Protein AF-A0A1Q7QB40-F1 (afdb_monomer_lite)

Structure (mmCIF, N/CA/C/O backbone):
data_AF-A0A1Q7QB40-F1
#
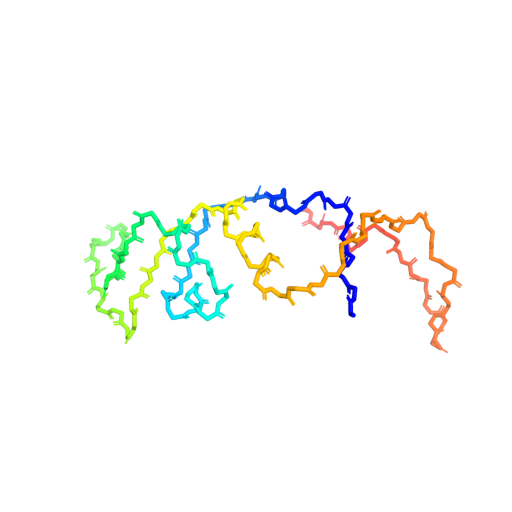_entry.id   AF-A0A1Q7QB40-F1
#
loop_
_atom_site.group_PDB
_atom_site.id
_atom_site.type_symbol
_atom_site.label_atom_id
_atom_site.label_alt_id
_atom_site.label_comp_id
_atom_site.label_asym_id
_atom_site.label_entity_id
_atom_site.label_seq_id
_atom_site.pdbx_PDB_ins_code
_atom_site.Cartn_x
_atom_site.Cartn_y
_atom_site.Cartn_z
_atom_site.occupancy
_atom_site.B_iso_or_equiv
_atom_site.auth_seq_id
_atom_site.auth_comp_id
_atom_site.auth_asym_id
_atom_site.auth_atom_id
_atom_site.pdbx_PDB_model_num
ATOM 1 N N . MET A 1 1 ? 10.513 9.683 -17.663 1.00 84.38 1 MET A N 1
ATOM 2 C CA . MET A 1 1 ? 10.681 9.787 -16.195 1.00 84.38 1 MET A CA 1
ATOM 3 C C . MET A 1 1 ? 11.127 8.423 -15.695 1.00 84.38 1 MET A C 1
ATOM 5 O O . MET A 1 1 ? 10.695 7.439 -16.282 1.00 84.38 1 MET A O 1
ATOM 9 N N . VAL A 1 2 ? 12.006 8.371 -14.693 1.00 96.12 2 VAL A N 1
ATOM 10 C CA . VAL A 1 2 ? 12.611 7.128 -14.184 1.00 96.12 2 VAL A CA 1
ATOM 11 C C . VAL A 1 2 ? 12.300 6.986 -12.695 1.00 96.12 2 VAL A C 1
ATOM 13 O O . VAL A 1 2 ? 12.394 7.970 -11.960 1.00 96.12 2 VAL A O 1
ATOM 16 N N . LEU A 1 3 ? 11.955 5.773 -12.264 1.00 95.69 3 LEU A N 1
ATOM 17 C CA . LEU A 1 3 ? 11.856 5.353 -10.868 1.00 95.69 3 LEU A CA 1
ATOM 18 C C . LEU A 1 3 ? 13.080 4.497 -10.518 1.00 95.69 3 LEU A C 1
ATOM 20 O O . LEU A 1 3 ? 13.353 3.508 -11.195 1.00 95.69 3 LEU A O 1
ATOM 24 N N . LEU A 1 4 ? 13.801 4.875 -9.461 1.00 95.69 4 LEU A N 1
ATOM 25 C CA . LEU A 1 4 ? 14.951 4.125 -8.955 1.00 95.69 4 LEU A CA 1
ATOM 26 C C . LEU A 1 4 ? 14.643 3.538 -7.580 1.00 95.69 4 LEU A C 1
ATOM 28 O O . LEU A 1 4 ? 14.219 4.268 -6.686 1.00 95.69 4 LEU A O 1
ATOM 32 N N . ASP A 1 5 ? 14.920 2.249 -7.404 1.00 94.94 5 ASP A N 1
ATOM 33 C CA . ASP A 1 5 ? 14.871 1.570 -6.106 1.00 94.94 5 ASP A CA 1
ATOM 34 C C . ASP A 1 5 ? 15.987 0.514 -6.021 1.00 94.94 5 ASP A C 1
ATOM 36 O O . ASP A 1 5 ? 16.458 0.002 -7.037 1.00 94.94 5 ASP A O 1
ATOM 40 N N . ARG A 1 6 ? 16.420 0.165 -4.807 1.00 95.44 6 ARG A N 1
ATOM 41 C CA . ARG A 1 6 ? 17.362 -0.942 -4.578 1.00 95.44 6 ARG A CA 1
ATOM 42 C C . ARG A 1 6 ? 16.690 -2.309 -4.701 1.00 95.44 6 ARG A C 1
ATOM 44 O O . ARG A 1 6 ? 17.355 -3.286 -5.054 1.00 95.44 6 ARG A O 1
ATOM 51 N N . ALA A 1 7 ? 15.415 -2.390 -4.333 1.00 94.88 7 ALA A N 1
ATOM 52 C CA . ALA A 1 7 ? 14.638 -3.618 -4.283 1.00 94.88 7 ALA A CA 1
ATOM 53 C C . ALA A 1 7 ? 13.727 -3.720 -5.513 1.00 94.88 7 ALA A C 1
ATOM 55 O O . ALA A 1 7 ? 13.375 -2.696 -6.093 1.00 94.88 7 ALA A O 1
ATOM 56 N N . PRO A 1 8 ? 13.324 -4.934 -5.915 1.00 96.25 8 PRO A N 1
ATOM 57 C CA . PRO A 1 8 ? 12.285 -5.103 -6.923 1.00 96.25 8 PRO A CA 1
ATOM 58 C C . PRO A 1 8 ? 10.983 -4.392 -6.530 1.00 96.25 8 PRO A C 1
ATOM 60 O O . PRO A 1 8 ? 10.658 -4.260 -5.347 1.00 96.25 8 PRO A O 1
ATOM 63 N N . VAL A 1 9 ? 10.198 -3.979 -7.527 1.00 96.19 9 VAL A N 1
ATOM 64 C CA . VAL A 1 9 ? 8.858 -3.421 -7.293 1.00 96.19 9 VAL A CA 1
ATOM 65 C C . VAL A 1 9 ? 8.016 -4.421 -6.493 1.00 96.19 9 VAL A C 1
ATOM 67 O O . VAL A 1 9 ? 7.897 -5.586 -6.868 1.00 96.19 9 VAL A O 1
ATOM 70 N N . GLY A 1 10 ? 7.427 -3.958 -5.388 1.00 94.75 10 GLY A N 1
ATOM 71 C CA . GLY A 1 10 ? 6.575 -4.780 -4.523 1.00 94.75 10 GLY A CA 1
ATOM 72 C C . GLY A 1 10 ? 7.313 -5.619 -3.475 1.00 94.75 10 GLY A C 1
ATOM 73 O O . GLY A 1 10 ? 6.661 -6.378 -2.754 1.00 94.75 10 GLY A O 1
ATOM 74 N N . ASP A 1 11 ? 8.634 -5.472 -3.344 1.00 94.62 11 ASP A N 1
ATOM 75 C CA . ASP A 1 11 ? 9.408 -6.038 -2.235 1.00 94.62 11 ASP A CA 1
ATOM 76 C C . ASP A 1 11 ? 9.580 -5.056 -1.068 1.00 94.62 11 ASP A C 1
ATOM 78 O O . ASP A 1 11 ? 9.422 -3.847 -1.201 1.00 94.62 11 ASP A O 1
ATOM 82 N N . GLY A 1 12 ? 9.928 -5.591 0.108 1.00 88.00 12 GLY A N 1
ATOM 83 C CA . GLY A 1 12 ? 10.253 -4.779 1.285 1.00 88.00 12 GLY A CA 1
ATOM 84 C C . GLY A 1 12 ? 9.080 -4.475 2.217 1.00 88.00 12 GLY A C 1
ATOM 85 O O . GLY A 1 12 ? 9.161 -3.533 3.005 1.00 88.00 12 GLY A O 1
ATOM 86 N N . VAL A 1 13 ? 8.006 -5.271 2.180 1.00 89.94 13 VAL A N 1
ATOM 87 C CA . VAL A 1 13 ? 6.923 -5.142 3.163 1.00 89.94 13 VAL A CA 1
ATOM 88 C C . VAL A 1 13 ? 7.459 -5.398 4.579 1.00 89.94 13 VAL A C 1
ATOM 90 O O . VAL A 1 13 ? 8.178 -6.367 4.821 1.00 89.94 13 VAL A O 1
ATOM 93 N N . THR A 1 14 ? 7.132 -4.516 5.523 1.00 87.50 14 THR A N 1
ATOM 94 C CA . THR A 1 14 ? 7.616 -4.604 6.919 1.00 87.50 14 THR A CA 1
ATOM 95 C C . THR A 1 14 ? 6.496 -4.655 7.954 1.00 87.50 14 THR A C 1
ATOM 97 O O . THR A 1 14 ? 6.758 -4.928 9.122 1.00 87.50 14 THR A O 1
ATOM 100 N N . SER A 1 15 ? 5.251 -4.400 7.548 1.00 86.50 15 SER A N 1
ATOM 101 C CA . SER A 1 15 ? 4.082 -4.349 8.426 1.00 86.50 15 SER A CA 1
ATOM 102 C C . SER A 1 15 ? 2.797 -4.611 7.634 1.00 86.50 15 SER A C 1
ATOM 104 O O . SER A 1 15 ? 2.830 -4.747 6.411 1.00 86.50 15 SER A O 1
ATOM 106 N N . ALA A 1 16 ? 1.664 -4.662 8.333 1.00 86.94 16 ALA A N 1
ATOM 107 C CA . ALA A 1 16 ? 0.346 -4.680 7.716 1.00 86.94 16 ALA A CA 1
ATOM 108 C C . ALA A 1 16 ? 0.113 -3.405 6.886 1.00 86.94 16 ALA A C 1
ATOM 110 O O . ALA A 1 16 ? 0.436 -2.297 7.321 1.00 86.94 16 ALA A O 1
ATOM 111 N N . CYS A 1 17 ? -0.468 -3.568 5.698 1.00 93.88 17 CYS A N 1
ATOM 112 C CA . CYS A 1 17 ? -0.742 -2.467 4.786 1.00 93.88 17 CYS A CA 1
ATOM 113 C C . CYS A 1 17 ? -2.188 -2.004 4.910 1.00 93.88 17 CYS A C 1
ATOM 115 O O . CYS A 1 17 ? -3.120 -2.795 4.754 1.00 93.88 17 CYS A O 1
ATOM 117 N N . GLY A 1 18 ? -2.357 -0.708 5.160 1.00 95.19 18 GLY A N 1
ATOM 118 C CA . GLY A 1 18 ? -3.658 -0.068 5.145 1.00 95.19 18 GLY A CA 1
ATOM 119 C C . GLY A 1 18 ? -3.567 1.407 4.781 1.00 95.19 18 GLY A C 1
ATOM 120 O O . GLY A 1 18 ? -2.592 2.081 5.112 1.00 95.19 18 GLY A O 1
ATOM 121 N N . ALA A 1 19 ? -4.572 1.885 4.057 1.00 96.81 19 ALA A N 1
ATOM 122 C CA . ALA A 1 19 ? -4.676 3.264 3.591 1.00 96.81 19 ALA A CA 1
ATOM 123 C C . ALA A 1 19 ? -6.146 3.622 3.317 1.00 96.81 19 ALA A C 1
ATOM 125 O O . ALA A 1 19 ? -6.976 2.719 3.162 1.00 96.81 19 ALA A O 1
ATOM 126 N N . PRO A 1 20 ? -6.483 4.915 3.204 1.00 97.75 20 PRO A N 1
ATOM 127 C CA . PRO A 1 20 ? -7.753 5.337 2.635 1.00 97.75 20 PRO A CA 1
ATOM 128 C C . PRO A 1 20 ? -8.015 4.719 1.260 1.00 97.75 20 PRO A C 1
ATOM 130 O O . PRO A 1 20 ? -7.130 4.680 0.399 1.00 97.75 20 PRO A O 1
ATOM 133 N N . VAL A 1 21 ? -9.253 4.281 1.025 1.00 98.50 21 VAL A N 1
ATOM 134 C CA . VAL A 1 21 ? -9.670 3.704 -0.267 1.00 98.50 21 VAL A CA 1
ATOM 135 C C . VAL A 1 21 ? -9.456 4.699 -1.413 1.00 98.50 21 VAL A C 1
ATOM 137 O O . VAL A 1 21 ? -9.075 4.311 -2.517 1.00 98.50 21 VAL A O 1
ATOM 140 N N . SER A 1 22 ? -9.672 5.989 -1.149 1.00 98.31 22 SER A N 1
ATOM 141 C CA . SER A 1 22 ? -9.474 7.082 -2.107 1.00 98.31 22 SER A CA 1
ATOM 142 C C . SER A 1 22 ? -8.037 7.136 -2.640 1.00 98.31 22 SER A C 1
ATOM 144 O O . SER A 1 22 ? -7.838 7.255 -3.849 1.00 98.31 22 SER A O 1
ATOM 146 N N . ILE A 1 23 ? -7.042 6.958 -1.768 1.00 98.06 23 ILE A N 1
ATOM 147 C CA . ILE A 1 23 ? -5.622 6.937 -2.138 1.00 98.06 23 ILE A CA 1
ATOM 148 C C . ILE A 1 23 ? -5.306 5.713 -2.997 1.00 98.06 23 ILE A C 1
ATOM 150 O O . ILE A 1 23 ? -4.687 5.848 -4.050 1.00 98.06 23 ILE A O 1
ATOM 154 N N . VAL A 1 24 ? -5.765 4.523 -2.600 1.00 98.31 24 VAL A N 1
ATOM 155 C CA . VAL A 1 24 ? -5.500 3.291 -3.366 1.00 98.31 24 VAL A CA 1
ATOM 156 C C . VAL A 1 24 ? -6.094 3.369 -4.777 1.00 98.31 24 VAL A C 1
ATOM 158 O O . VAL A 1 24 ? -5.454 2.959 -5.748 1.00 98.31 24 VAL A O 1
ATOM 161 N N . ARG A 1 25 ? -7.279 3.972 -4.913 1.00 98.31 25 ARG A N 1
ATOM 162 C CA . ARG A 1 25 ? -7.909 4.253 -6.212 1.00 98.31 25 ARG A CA 1
ATOM 163 C C . ARG A 1 25 ? -7.132 5.264 -7.041 1.00 98.31 25 ARG A C 1
ATOM 165 O O . ARG A 1 25 ? -6.912 5.022 -8.223 1.00 98.31 25 ARG A O 1
ATOM 172 N N . ALA A 1 26 ? -6.700 6.369 -6.434 1.00 98.38 26 ALA A N 1
ATOM 173 C CA . ALA A 1 26 ? -5.926 7.402 -7.121 1.00 98.38 26 ALA A CA 1
ATOM 174 C C . ALA A 1 26 ? -4.595 6.867 -7.674 1.00 98.38 26 ALA A C 1
ATOM 176 O O . ALA A 1 26 ? -4.124 7.337 -8.703 1.00 98.38 26 ALA A O 1
ATOM 177 N N . MET A 1 27 ? -4.024 5.849 -7.028 1.00 98.12 27 MET A N 1
ATOM 178 C CA . MET A 1 27 ? -2.823 5.153 -7.495 1.00 98.12 27 MET A CA 1
ATOM 179 C C . MET A 1 27 ? -3.094 4.126 -8.609 1.00 98.12 27 MET A C 1
ATOM 181 O O . MET A 1 27 ? -2.166 3.455 -9.047 1.00 98.12 27 MET A O 1
ATOM 185 N N . GLY A 1 28 ? -4.344 3.950 -9.053 1.00 98.25 28 GLY A N 1
ATOM 186 C CA . GLY A 1 28 ? -4.712 2.931 -10.041 1.00 98.25 28 GLY A CA 1
ATOM 187 C C . GLY A 1 28 ? -4.637 1.495 -9.507 1.00 98.25 28 GLY A C 1
ATOM 188 O O . GLY A 1 28 ? -4.582 0.546 -10.286 1.00 98.25 28 GLY A O 1
ATOM 189 N N . ALA A 1 29 ? -4.636 1.318 -8.183 1.00 98.44 29 ALA A N 1
ATOM 190 C CA . ALA A 1 29 ? -4.350 0.048 -7.523 1.00 98.44 29 ALA A CA 1
ATOM 191 C C . ALA A 1 29 ? -5.570 -0.569 -6.818 1.00 98.44 29 ALA A C 1
ATOM 193 O O . ALA A 1 29 ? -5.413 -1.428 -5.962 1.00 98.44 29 ALA A O 1
ATOM 194 N N . GLU A 1 30 ? -6.798 -0.182 -7.176 1.00 98.25 30 GLU A N 1
ATOM 195 C CA . GLU A 1 30 ? -8.030 -0.670 -6.526 1.00 98.25 30 GLU A CA 1
ATOM 196 C C . GLU A 1 30 ? -8.132 -2.205 -6.479 1.00 98.25 30 GLU A C 1
ATOM 198 O O . GLU A 1 30 ? -8.628 -2.772 -5.509 1.00 98.25 30 GLU A O 1
ATOM 203 N N . ALA A 1 31 ? -7.586 -2.896 -7.481 1.00 98.44 31 ALA A N 1
ATOM 204 C CA . ALA A 1 31 ? -7.583 -4.354 -7.531 1.00 98.44 31 ALA A CA 1
ATOM 205 C C . ALA A 1 31 ? -6.668 -5.032 -6.486 1.00 98.44 31 ALA A C 1
ATOM 207 O O . ALA A 1 31 ? -6.671 -6.261 -6.406 1.00 98.44 31 ALA A O 1
ATOM 208 N N . SER A 1 32 ? -5.878 -4.283 -5.706 1.00 98.38 32 SER A N 1
ATOM 209 C CA . SER A 1 32 ? -5.115 -4.819 -4.570 1.00 98.38 32 SER A CA 1
ATOM 210 C C . SER A 1 32 ? -5.901 -4.841 -3.257 1.00 98.38 32 SER A C 1
ATOM 212 O O . SER A 1 32 ? -5.444 -5.472 -2.302 1.00 98.38 32 SER A O 1
ATOM 214 N N . ILE A 1 33 ? -7.064 -4.182 -3.189 1.00 98.50 33 ILE A N 1
ATOM 215 C CA . ILE A 1 33 ? -7.879 -4.094 -1.973 1.00 98.50 33 ILE A CA 1
ATOM 216 C C . ILE A 1 33 ? -8.364 -5.486 -1.554 1.00 98.50 33 ILE A C 1
ATOM 218 O O . ILE A 1 33 ? -8.911 -6.240 -2.358 1.00 98.50 33 ILE A O 1
ATOM 222 N N . GLN A 1 34 ? -8.186 -5.805 -0.272 1.00 97.94 34 GLN A N 1
ATOM 223 C CA . GLN A 1 34 ? -8.619 -7.063 0.339 1.00 97.94 34 GLN A CA 1
ATOM 224 C C . GLN A 1 34 ? -9.869 -6.867 1.202 1.00 97.94 34 GLN A C 1
ATOM 226 O O . GLN A 1 34 ? -10.830 -7.623 1.076 1.00 97.94 34 GLN A O 1
ATOM 231 N N . LEU A 1 35 ? -9.870 -5.851 2.070 1.00 97.75 35 LEU A N 1
ATOM 232 C CA . LEU A 1 35 ? -10.988 -5.523 2.959 1.00 97.75 35 LEU A CA 1
ATOM 233 C C . LEU A 1 35 ? -11.160 -4.012 3.058 1.00 97.75 35 LEU A C 1
ATOM 235 O O . LEU A 1 35 ? -10.181 -3.275 3.002 1.00 97.75 35 LEU A O 1
ATOM 239 N N . ILE A 1 36 ? -12.400 -3.560 3.241 1.00 98.31 36 ILE A N 1
ATOM 240 C CA . ILE A 1 36 ? -12.753 -2.152 3.450 1.00 98.31 36 ILE A CA 1
ATOM 241 C C . ILE A 1 36 ? -13.418 -2.013 4.820 1.00 98.31 36 ILE A C 1
ATOM 243 O O . ILE A 1 36 ? -14.292 -2.803 5.174 1.00 98.31 36 ILE A O 1
ATOM 247 N N . HIS A 1 37 ? -13.017 -0.988 5.567 1.00 97.62 37 HIS A N 1
ATOM 248 C CA . HIS A 1 37 ? -13.508 -0.660 6.899 1.00 97.62 37 HIS A CA 1
ATOM 249 C C . HIS A 1 37 ? -13.996 0.790 6.937 1.00 97.62 37 HIS A C 1
ATOM 251 O O . HIS A 1 37 ? -13.273 1.715 6.569 1.00 97.62 37 HIS A O 1
ATOM 257 N N . ASP A 1 38 ? -15.219 0.991 7.418 1.00 97.81 38 ASP A N 1
ATOM 258 C CA . ASP A 1 38 ? -15.843 2.302 7.632 1.00 97.81 38 ASP A CA 1
ATOM 259 C C . ASP A 1 38 ? -15.702 2.797 9.084 1.00 97.81 38 ASP A C 1
ATOM 261 O O . ASP A 1 38 ? -16.126 3.903 9.423 1.00 97.81 38 ASP A O 1
ATOM 265 N N . ARG A 1 39 ? -15.118 1.971 9.959 1.00 97.69 39 ARG A N 1
ATOM 266 C CA . ARG A 1 39 ? -14.989 2.216 11.397 1.00 97.69 39 ARG A CA 1
ATOM 267 C C . ARG A 1 39 ? -13.613 1.813 11.911 1.00 97.69 39 ARG A C 1
ATOM 269 O O . ARG A 1 39 ? -13.057 0.801 11.491 1.00 97.69 39 ARG A O 1
ATOM 276 N N . LEU A 1 40 ? -13.110 2.570 12.881 1.00 95.88 40 LEU A N 1
ATOM 277 C CA . LEU A 1 40 ? -11.965 2.207 13.707 1.00 95.88 40 LEU A CA 1
ATOM 278 C C . LEU A 1 40 ? -12.472 1.643 15.032 1.00 95.88 40 LEU A C 1
ATOM 280 O O . LEU A 1 40 ? -13.222 2.309 15.745 1.00 95.88 40 LEU A O 1
ATOM 284 N N . VAL A 1 41 ? -12.025 0.440 15.373 1.00 97.06 41 VAL A N 1
ATOM 285 C CA . VAL A 1 41 ? -12.289 -0.189 16.669 1.00 97.06 41 VAL A CA 1
ATOM 286 C C . VAL A 1 41 ? -10.988 -0.183 17.468 1.00 97.06 41 VAL A C 1
ATOM 288 O O . VAL A 1 41 ? -9.999 -0.768 17.027 1.00 97.06 41 VAL A O 1
ATOM 291 N N . LEU A 1 42 ? -10.963 0.484 18.627 1.00 96.81 42 LEU A N 1
ATOM 292 C CA . LEU A 1 42 ? -9.840 0.386 19.568 1.00 96.81 42 LEU A CA 1
ATOM 293 C C . LEU A 1 42 ? -10.262 -0.442 20.774 1.00 96.81 42 LEU A C 1
ATOM 295 O O . LEU A 1 42 ? -11.186 -0.081 21.504 1.00 96.81 42 LEU A O 1
ATOM 299 N N . HIS A 1 43 ? -9.525 -1.520 21.011 1.00 97.50 43 HIS A N 1
ATOM 300 C CA . HIS A 1 43 ? -9.640 -2.311 22.226 1.00 97.50 43 HIS A CA 1
ATOM 301 C C . HIS A 1 43 ? -8.592 -1.850 23.238 1.00 97.50 43 HIS A C 1
ATOM 303 O O . HIS A 1 43 ? -7.401 -1.762 22.938 1.00 97.50 43 HIS A O 1
ATOM 309 N N . THR A 1 44 ? -9.034 -1.576 24.459 1.00 97.06 44 THR A N 1
ATOM 310 C CA . THR A 1 44 ? -8.180 -1.218 25.593 1.00 97.06 44 THR A CA 1
ATOM 311 C C . THR A 1 44 ? -8.563 -2.060 26.806 1.00 97.06 44 THR A C 1
ATOM 313 O O . THR A 1 44 ? -9.622 -2.685 26.837 1.00 97.06 44 THR A O 1
ATOM 316 N N . ARG A 1 45 ? -7.751 -2.032 27.870 1.00 97.31 45 ARG A N 1
ATOM 317 C CA . ARG A 1 45 ? -8.129 -2.670 29.145 1.00 97.31 45 ARG A CA 1
ATOM 318 C C . ARG A 1 45 ? -9.444 -2.117 29.719 1.00 97.31 45 ARG A C 1
ATOM 320 O O . ARG A 1 45 ? -10.110 -2.817 30.471 1.00 97.31 45 ARG A O 1
ATOM 327 N N . ALA A 1 46 ? -9.798 -0.873 29.394 1.00 95.56 46 ALA A N 1
ATOM 328 C CA . ALA A 1 46 ? -11.022 -0.227 29.861 1.00 95.56 46 ALA A CA 1
ATOM 329 C C . ALA A 1 46 ? -12.270 -0.613 29.045 1.00 95.56 46 ALA A C 1
ATOM 331 O O . ALA A 1 46 ? -13.376 -0.267 29.446 1.00 95.56 46 ALA A O 1
ATOM 332 N N . GLY A 1 47 ? -12.102 -1.324 27.927 1.00 96.81 47 GLY A N 1
ATOM 333 C CA . GLY A 1 47 ? -13.186 -1.716 27.033 1.00 96.81 47 GLY A CA 1
ATOM 334 C C . GLY A 1 47 ? -12.894 -1.385 25.573 1.00 96.81 47 GLY A C 1
ATOM 335 O O . GLY A 1 47 ? -11.749 -1.144 25.181 1.00 96.81 47 GLY A O 1
ATOM 336 N N . GLU A 1 48 ? -13.956 -1.390 24.777 1.00 97.94 48 GLU A N 1
ATOM 337 C CA . GLU A 1 48 ? -13.946 -1.148 23.338 1.00 97.94 48 GLU A CA 1
ATOM 338 C C . GLU A 1 48 ? -14.564 0.212 23.015 1.00 97.94 48 GLU A C 1
ATOM 340 O O . GLU A 1 48 ? -15.618 0.563 23.549 1.00 97.94 48 GLU A O 1
ATOM 345 N N . T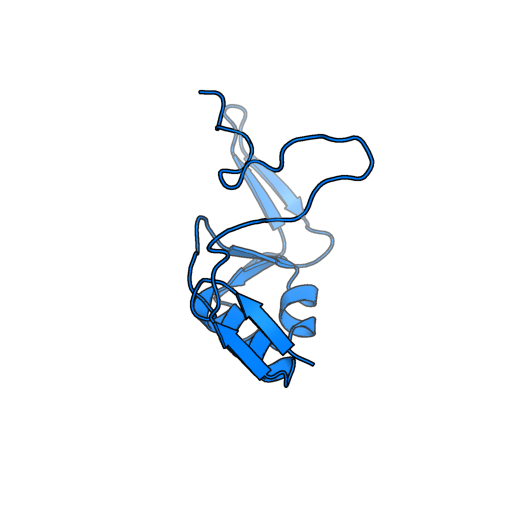HR A 1 49 ? -13.934 0.940 22.096 1.00 97.75 49 THR A N 1
ATOM 346 C CA . THR A 1 49 ? -14.515 2.146 21.508 1.00 97.75 49 THR A CA 1
ATOM 347 C C . THR A 1 49 ? -14.523 2.031 19.991 1.00 97.75 49 THR A C 1
ATOM 349 O O . THR A 1 49 ? -13.512 1.686 19.377 1.00 97.75 49 THR A O 1
ATOM 352 N N . VAL A 1 50 ? -15.670 2.350 19.390 1.00 97.69 50 VAL A N 1
ATOM 353 C CA . VAL A 1 50 ? -15.889 2.321 17.942 1.00 97.69 50 VAL A CA 1
ATOM 354 C C . VAL A 1 50 ? -16.087 3.746 17.441 1.00 97.69 50 VAL A C 1
ATOM 356 O O . VAL A 1 50 ? -17.009 4.434 17.880 1.00 97.69 50 VAL A O 1
ATOM 359 N N . TRP A 1 51 ? -15.259 4.174 16.491 1.00 97.31 51 TRP A N 1
ATOM 360 C CA . TRP A 1 51 ? -15.393 5.467 15.823 1.00 97.31 51 TRP A CA 1
ATOM 361 C C . TRP A 1 51 ? -15.725 5.285 14.341 1.00 97.31 51 TRP A C 1
ATOM 363 O O . TRP A 1 51 ? -15.034 4.520 13.666 1.00 97.31 51 TRP A O 1
ATOM 373 N N . PRO A 1 52 ? -16.735 5.993 13.803 1.00 97.31 52 PRO A N 1
ATOM 374 C CA . PRO A 1 52 ? -16.911 6.090 12.361 1.00 97.31 52 PRO A CA 1
ATOM 375 C C . PRO A 1 52 ? -15.734 6.858 11.755 1.00 97.31 52 PRO A C 1
ATOM 377 O O . PRO A 1 52 ? -15.310 7.886 12.290 1.00 97.31 52 PRO A O 1
ATOM 380 N N . LEU A 1 53 ? -15.202 6.357 10.646 1.00 96.56 53 LEU A N 1
ATOM 381 C CA . LEU A 1 53 ? -14.131 7.026 9.920 1.00 96.56 53 LEU A CA 1
ATOM 382 C C . LEU A 1 53 ? -14.717 8.088 8.972 1.00 96.56 53 LEU A C 1
ATOM 384 O O . LEU A 1 53 ? -15.776 7.863 8.385 1.00 96.56 53 LEU A O 1
ATOM 388 N N . PRO A 1 54 ? -14.042 9.239 8.793 1.00 95.12 54 PRO A N 1
ATOM 389 C CA . PRO A 1 54 ? -14.488 10.283 7.866 1.00 95.12 54 PRO A CA 1
ATOM 390 C C . PRO A 1 54 ? -14.439 9.827 6.399 1.00 95.12 54 PRO A C 1
ATOM 392 O O . PRO A 1 54 ? -15.183 10.341 5.569 1.00 95.12 54 PRO A O 1
ATOM 395 N N . GLU A 1 55 ? -13.593 8.844 6.091 1.00 97.19 55 GLU A N 1
ATOM 396 C CA . GLU A 1 55 ? -13.599 8.099 4.835 1.00 97.19 55 GLU A CA 1
ATOM 397 C C . GLU A 1 55 ? -13.228 6.624 5.084 1.00 97.19 55 GLU A C 1
ATOM 399 O O . GLU A 1 55 ? -12.540 6.332 6.068 1.00 97.19 55 GLU A O 1
ATOM 404 N N . PRO A 1 56 ? -13.643 5.681 4.215 1.00 97.88 56 PRO A N 1
ATOM 405 C CA . PRO A 1 56 ? -13.295 4.275 4.378 1.00 97.88 56 PRO A CA 1
ATOM 406 C C . PRO A 1 56 ? -11.794 4.020 4.221 1.00 97.88 56 PRO A C 1
ATOM 408 O O . PRO A 1 56 ? -11.156 4.481 3.269 1.00 97.88 56 PRO A O 1
ATOM 411 N N . PHE A 1 57 ? -11.254 3.199 5.114 1.00 97.94 57 PHE A N 1
ATOM 412 C CA . PHE A 1 57 ? -9.922 2.619 4.988 1.00 97.94 57 PHE A CA 1
ATOM 413 C C . PHE A 1 57 ? -10.013 1.234 4.361 1.00 97.94 57 PHE A C 1
ATOM 415 O O . PHE A 1 57 ? -11.059 0.589 4.386 1.00 97.94 57 PHE A O 1
ATOM 422 N N . CYS A 1 58 ? -8.908 0.756 3.813 1.00 98.00 58 CYS A N 1
ATOM 423 C CA . CYS A 1 58 ? -8.789 -0.610 3.343 1.00 98.00 58 CYS A CA 1
ATOM 424 C C . CYS A 1 58 ? -7.483 -1.242 3.787 1.00 98.00 58 CYS A C 1
ATOM 426 O O . CYS A 1 58 ? -6.486 -0.544 3.977 1.00 98.00 58 CYS A O 1
ATOM 428 N N . THR A 1 59 ? -7.497 -2.565 3.913 1.00 97.88 59 THR A N 1
ATOM 429 C CA . THR A 1 59 ? -6.283 -3.368 3.803 1.00 97.88 59 THR A CA 1
ATOM 430 C C . THR A 1 59 ? -6.101 -3.787 2.352 1.00 97.88 59 THR A C 1
ATOM 432 O O . THR A 1 59 ? -7.069 -3.933 1.597 1.00 97.88 59 THR A O 1
ATOM 435 N N . PHE A 1 60 ? -4.853 -3.970 1.943 1.00 97.88 60 PHE A N 1
ATOM 436 C CA . PHE A 1 60 ? -4.527 -4.325 0.571 1.00 97.88 60 PHE A CA 1
ATOM 437 C C . PHE A 1 60 ? -3.275 -5.194 0.500 1.00 97.88 60 PHE A C 1
ATOM 439 O O . PHE A 1 60 ? -2.424 -5.172 1.391 1.00 97.88 60 PHE A O 1
ATOM 446 N N . ASP A 1 61 ? -3.157 -5.943 -0.592 1.00 97.19 61 ASP A N 1
ATOM 447 C CA . ASP A 1 61 ? -1.946 -6.682 -0.926 1.00 97.19 61 ASP A CA 1
ATOM 448 C C . ASP A 1 61 ? -0.847 -5.705 -1.372 1.00 97.19 61 ASP A C 1
ATOM 450 O O . ASP A 1 61 ? -0.990 -5.016 -2.385 1.00 97.19 61 ASP A O 1
ATOM 454 N N . TYR A 1 62 ? 0.241 -5.623 -0.601 1.00 96.75 62 TYR A N 1
ATOM 455 C CA . TYR A 1 62 ? 1.335 -4.679 -0.842 1.00 96.75 62 TYR A CA 1
ATOM 456 C C . TYR A 1 62 ? 2.002 -4.867 -2.204 1.00 96.75 62 TYR A C 1
ATOM 458 O O . TYR A 1 62 ? 2.196 -3.900 -2.940 1.00 96.75 62 TYR A O 1
ATOM 466 N N . ARG A 1 63 ? 2.343 -6.114 -2.546 1.00 96.19 63 ARG A N 1
ATOM 467 C CA . ARG A 1 63 ? 3.058 -6.425 -3.785 1.00 96.19 63 ARG A CA 1
ATOM 468 C C . ARG A 1 63 ? 2.198 -6.034 -4.979 1.00 96.19 63 ARG A C 1
ATOM 470 O O . ARG A 1 63 ? 2.640 -5.264 -5.830 1.00 96.19 63 ARG A O 1
ATOM 477 N N . ARG A 1 64 ? 0.936 -6.466 -4.971 1.00 97.75 64 ARG A N 1
ATOM 478 C CA . ARG A 1 64 ? -0.031 -6.140 -6.019 1.00 97.75 64 ARG A CA 1
ATOM 479 C C . ARG A 1 64 ? -0.302 -4.641 -6.107 1.00 97.75 64 ARG A C 1
ATOM 481 O O . ARG A 1 64 ? -0.447 -4.118 -7.206 1.00 97.75 64 ARG A O 1
ATOM 488 N N . PHE A 1 65 ? -0.367 -3.942 -4.973 1.00 97.88 65 PHE A N 1
ATOM 489 C CA . PHE A 1 65 ? -0.499 -2.485 -4.955 1.00 97.88 65 PHE A CA 1
ATOM 490 C C . PHE A 1 65 ? 0.669 -1.816 -5.687 1.00 97.88 65 PHE A C 1
ATOM 492 O O . PHE A 1 65 ? 0.435 -1.007 -6.582 1.00 97.88 65 PHE A O 1
ATOM 499 N N . CYS A 1 66 ? 1.909 -2.169 -5.340 1.00 97.06 66 CYS A N 1
ATOM 500 C CA . CYS A 1 66 ? 3.104 -1.589 -5.948 1.00 97.06 66 CYS A CA 1
ATOM 501 C C . CYS A 1 66 ? 3.196 -1.888 -7.447 1.00 97.06 66 CYS A C 1
ATOM 503 O O . CYS A 1 66 ? 3.508 -0.988 -8.220 1.00 97.06 66 CYS A O 1
ATOM 505 N N . GLU A 1 67 ? 2.894 -3.118 -7.863 1.00 97.19 67 GLU A N 1
ATOM 506 C CA . GLU A 1 67 ? 2.887 -3.518 -9.274 1.00 97.19 67 GLU A CA 1
ATOM 507 C C . GLU A 1 67 ? 1.867 -2.709 -10.089 1.00 97.19 67 GLU A C 1
ATOM 509 O O . GLU A 1 67 ? 2.202 -2.174 -11.147 1.00 97.19 67 GLU A O 1
ATOM 514 N N . LEU A 1 68 ? 0.639 -2.564 -9.579 1.00 98.44 68 LEU A N 1
ATOM 515 C CA . LEU A 1 68 ? -0.416 -1.788 -10.236 1.00 98.44 68 LEU A CA 1
ATOM 516 C C . LEU A 1 68 ? -0.088 -0.294 -10.275 1.00 98.44 68 LEU A C 1
ATOM 518 O O . LEU A 1 68 ? -0.222 0.332 -11.323 1.00 98.44 68 LEU A O 1
ATOM 522 N N . ALA A 1 69 ? 0.377 0.267 -9.158 1.00 97.69 69 ALA A N 1
ATOM 523 C CA . ALA A 1 69 ? 0.762 1.671 -9.071 1.00 97.69 69 ALA A CA 1
ATOM 524 C C . ALA A 1 69 ? 1.929 2.003 -10.012 1.00 97.69 69 ALA A C 1
ATOM 526 O O . ALA A 1 69 ? 1.913 3.032 -10.689 1.00 97.69 69 ALA A O 1
ATOM 527 N N . PHE A 1 70 ? 2.922 1.116 -10.098 1.00 97.69 70 PHE A N 1
ATOM 528 C CA . PHE A 1 70 ? 4.036 1.256 -11.030 1.00 97.69 70 PHE A CA 1
ATOM 529 C C . PHE A 1 70 ? 3.563 1.195 -12.488 1.00 97.69 70 PHE A C 1
ATOM 531 O O . PHE A 1 70 ? 3.910 2.072 -13.283 1.00 97.69 70 PHE A O 1
ATOM 538 N N . ALA A 1 71 ? 2.714 0.220 -12.829 1.00 97.38 71 ALA A N 1
ATOM 539 C CA . ALA A 1 71 ? 2.125 0.119 -14.161 1.00 97.38 71 ALA A CA 1
ATOM 540 C C . ALA A 1 71 ? 1.293 1.365 -14.520 1.00 97.38 71 ALA A C 1
ATOM 542 O O . ALA A 1 71 ? 1.368 1.848 -15.649 1.00 97.38 71 ALA A O 1
ATOM 543 N N . HIS A 1 72 ? 0.548 1.919 -13.558 1.00 97.62 72 HIS A N 1
ATOM 544 C CA . HIS A 1 72 ? -0.243 3.136 -13.735 1.00 97.62 72 HIS A CA 1
ATOM 545 C C . HIS A 1 72 ? 0.625 4.382 -13.966 1.00 97.62 72 HIS A C 1
ATOM 547 O O . HIS A 1 72 ? 0.264 5.240 -14.769 1.00 97.62 72 HIS A O 1
ATOM 553 N N . ALA A 1 73 ? 1.786 4.472 -13.309 1.00 96.50 73 ALA A N 1
ATOM 554 C CA . ALA A 1 73 ? 2.706 5.598 -13.459 1.00 96.50 73 ALA A CA 1
ATOM 555 C C . ALA A 1 73 ? 3.346 5.684 -14.858 1.00 96.50 73 ALA A C 1
ATOM 557 O O . ALA A 1 73 ? 3.719 6.777 -15.286 1.00 96.50 73 ALA A O 1
ATOM 558 N N . GLY A 1 74 ? 3.490 4.557 -15.568 1.00 95.75 74 GLY A N 1
ATOM 559 C CA . GLY A 1 74 ? 4.015 4.533 -16.939 1.00 95.75 74 GLY A CA 1
ATOM 560 C C . GLY A 1 74 ? 5.464 5.020 -17.057 1.00 95.75 74 GLY A C 1
ATOM 561 O O . GLY A 1 74 ? 5.820 5.692 -18.026 1.00 95.75 74 GLY A O 1
ATOM 562 N N . VAL A 1 75 ? 6.295 4.725 -16.054 1.00 96.81 75 VAL A N 1
ATOM 563 C CA . VAL A 1 75 ? 7.702 5.148 -15.984 1.00 96.81 75 VAL A CA 1
ATOM 564 C C . VAL A 1 75 ? 8.664 3.977 -16.130 1.00 96.81 75 VAL A C 1
ATOM 566 O O . VAL A 1 75 ? 8.312 2.829 -15.879 1.00 96.8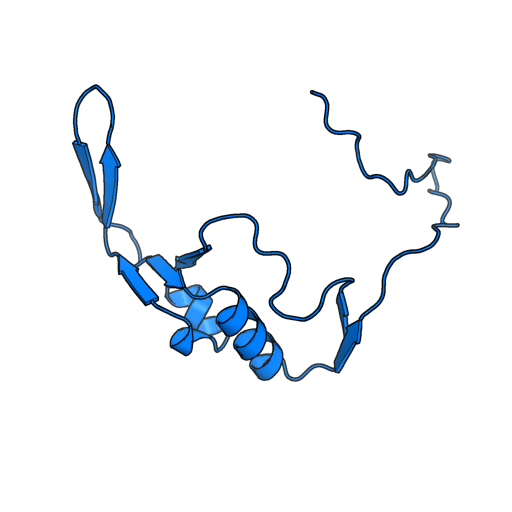1 75 VAL A O 1
ATOM 569 N N . GLU A 1 76 ? 9.904 4.270 -16.515 1.00 97.38 76 GLU A N 1
ATOM 570 C CA . GLU A 1 76 ? 10.972 3.271 -16.540 1.00 97.38 76 GLU A CA 1
ATOM 571 C C . GLU A 1 76 ? 11.427 2.944 -15.112 1.00 97.38 76 GLU A C 1
ATOM 573 O O . GLU A 1 76 ? 11.602 3.852 -14.296 1.00 97.38 76 GLU A O 1
ATOM 578 N N . PHE A 1 77 ? 11.637 1.659 -14.820 1.00 97.06 77 PHE A N 1
ATOM 579 C CA . PHE A 1 77 ? 12.194 1.205 -13.549 1.00 97.06 77 PHE A CA 1
ATOM 580 C C . PHE A 1 77 ? 13.663 0.831 -13.704 1.00 97.06 77 PHE A C 1
ATOM 582 O O . PHE A 1 77 ? 14.011 0.011 -14.554 1.00 97.06 77 PHE A O 1
ATOM 589 N N . ILE A 1 78 ? 14.508 1.389 -12.840 1.00 97.62 78 ILE A N 1
ATOM 590 C CA . ILE A 1 78 ? 15.918 1.025 -12.738 1.00 97.62 78 ILE A CA 1
ATOM 591 C C . ILE A 1 78 ? 16.182 0.512 -11.330 1.00 97.62 78 ILE A C 1
ATOM 593 O O . ILE A 1 78 ? 16.085 1.256 -10.354 1.00 97.62 78 ILE A O 1
ATOM 597 N N . GLN A 1 79 ? 16.581 -0.755 -11.235 1.00 96.50 79 GLN A N 1
ATOM 598 C CA . GLN A 1 79 ? 17.047 -1.305 -9.974 1.00 96.50 79 GLN A CA 1
ATOM 599 C C . GLN A 1 79 ? 18.511 -0.911 -9.746 1.00 96.50 79 GLN A C 1
ATOM 601 O O . GLN A 1 79 ? 19.399 -1.343 -10.483 1.00 96.50 79 GLN A O 1
ATOM 606 N N . ALA A 1 80 ? 18.770 -0.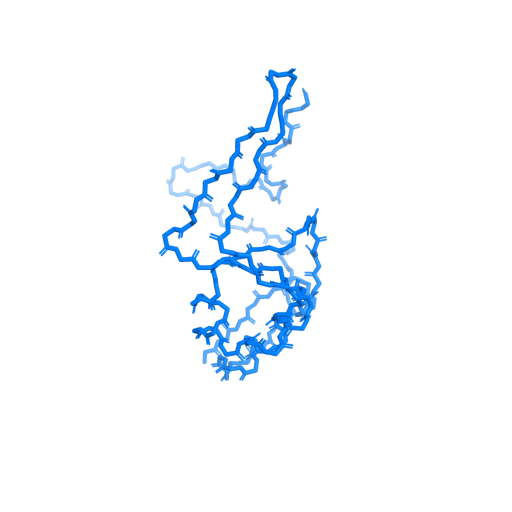095 -8.728 1.00 94.81 80 ALA A N 1
ATOM 607 C CA . ALA A 1 80 ? 20.104 0.390 -8.396 1.00 94.81 80 ALA A CA 1
ATOM 608 C C . ALA A 1 80 ? 20.262 0.614 -6.888 1.00 94.81 80 ALA A C 1
ATOM 610 O O . ALA A 1 80 ? 19.352 1.079 -6.207 1.00 94.81 80 ALA A O 1
ATOM 611 N N . ALA A 1 81 ? 21.452 0.320 -6.364 1.00 92.75 81 ALA A N 1
ATOM 612 C CA . ALA A 1 81 ? 21.802 0.547 -4.966 1.00 92.75 81 ALA A CA 1
ATOM 613 C C . ALA A 1 81 ? 22.971 1.531 -4.854 1.00 92.75 81 ALA A C 1
ATOM 615 O O . ALA A 1 81 ? 23.885 1.527 -5.679 1.00 92.75 81 ALA A O 1
ATOM 616 N N . VAL A 1 82 ? 22.959 2.358 -3.806 1.00 89.62 82 VAL A N 1
ATOM 617 C CA . VAL A 1 82 ? 24.082 3.249 -3.494 1.00 89.62 82 VAL A CA 1
ATOM 618 C C . VAL A 1 82 ? 25.260 2.410 -3.002 1.00 89.62 82 VAL A C 1
ATOM 620 O O . VAL A 1 82 ? 25.147 1.714 -1.997 1.00 89.62 82 VAL A O 1
ATOM 623 N N . THR A 1 83 ? 26.396 2.493 -3.696 1.00 88.88 83 THR A N 1
ATOM 624 C CA . THR A 1 83 ? 27.632 1.785 -3.321 1.00 88.88 83 THR A CA 1
ATOM 625 C C . THR A 1 83 ? 28.611 2.656 -2.539 1.00 88.88 83 THR A C 1
ATOM 627 O O . THR A 1 83 ? 29.328 2.160 -1.679 1.00 88.88 83 THR A O 1
ATOM 630 N N . HIS A 1 84 ? 28.675 3.951 -2.853 1.00 83.00 84 HIS A N 1
ATOM 631 C CA . HIS A 1 84 ? 29.535 4.929 -2.190 1.00 83.00 84 HIS A CA 1
ATOM 632 C C . HIS A 1 84 ? 28.954 6.334 -2.384 1.00 83.00 84 HIS A C 1
ATOM 634 O O . HIS A 1 84 ? 28.311 6.606 -3.397 1.00 83.00 84 HIS A O 1
ATOM 640 N N . CYS A 1 85 ? 29.189 7.231 -1.427 1.00 79.94 85 CYS A N 1
ATOM 641 C CA . CYS A 1 85 ? 28.813 8.638 -1.526 1.00 79.94 85 CYS A CA 1
ATOM 642 C C . CYS A 1 85 ? 30.084 9.484 -1.416 1.00 79.94 85 CYS A C 1
ATOM 644 O O . CYS A 1 85 ? 30.716 9.509 -0.364 1.00 79.94 85 CYS A O 1
ATOM 646 N N . LEU A 1 86 ? 30.476 10.140 -2.511 1.00 81.75 86 LEU A N 1
ATOM 647 C CA . LEU A 1 86 ? 31.613 11.076 -2.552 1.00 81.75 86 LEU A CA 1
ATOM 648 C C . LEU A 1 86 ? 31.154 12.535 -2.421 1.00 81.75 86 LEU A C 1
ATOM 650 O O . LEU A 1 86 ? 31.926 13.458 -2.667 1.00 81.75 86 LEU A O 1
ATOM 654 N N . TRP A 1 87 ? 29.877 12.745 -2.096 1.00 78.94 87 TRP A N 1
ATOM 655 C CA . TRP A 1 87 ? 29.328 14.076 -1.910 1.00 78.94 87 TRP A CA 1
ATOM 656 C C . TRP A 1 87 ? 29.813 14.660 -0.585 1.00 78.94 87 TRP A C 1
ATOM 658 O O . TRP A 1 87 ? 29.588 14.076 0.477 1.00 78.94 87 TRP A O 1
ATOM 668 N N . THR A 1 88 ? 30.448 15.829 -0.660 1.00 74.62 88 THR A N 1
ATOM 669 C CA . THR A 1 88 ? 30.837 16.610 0.514 1.00 74.62 88 THR A CA 1
ATOM 670 C C . THR A 1 88 ? 29.795 17.708 0.744 1.00 74.62 88 THR A C 1
ATOM 672 O O . THR A 1 88 ? 29.606 18.549 -0.141 1.00 74.62 88 THR A O 1
ATOM 675 N N . PRO A 1 89 ? 29.119 17.729 1.905 1.00 77.50 89 PRO A N 1
ATOM 676 C CA . PRO A 1 89 ? 28.245 18.820 2.304 1.00 77.50 89 PRO A CA 1
ATOM 677 C C . PRO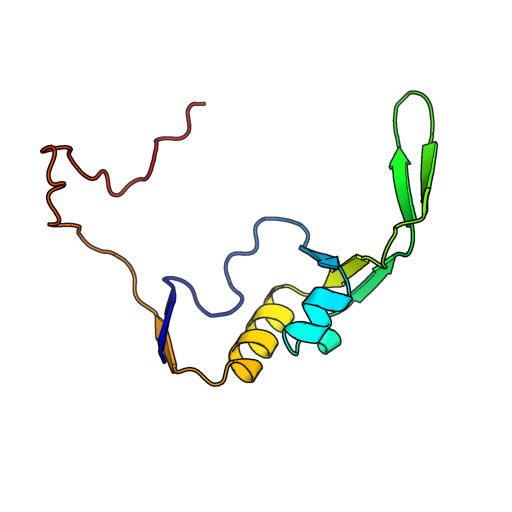 A 1 89 ? 28.973 20.177 2.285 1.00 77.50 89 PRO A C 1
ATOM 679 O O . PRO A 1 89 ? 30.163 20.228 2.612 1.00 77.50 89 PRO A O 1
ATOM 682 N N . PRO A 1 90 ? 28.284 21.291 1.967 1.00 79.19 90 PRO A N 1
ATOM 683 C CA . PRO A 1 90 ? 28.883 22.631 1.962 1.00 79.19 90 PRO A CA 1
ATOM 684 C C . PRO A 1 90 ? 29.441 23.070 3.328 1.00 79.19 90 PRO A C 1
ATOM 686 O O . PRO A 1 90 ? 30.330 23.912 3.394 1.00 79.19 90 PRO A O 1
ATOM 689 N N . ASP A 1 91 ? 28.918 22.501 4.411 1.00 82.38 91 ASP A N 1
ATOM 690 C CA . ASP A 1 91 ? 29.309 22.705 5.807 1.00 82.38 91 ASP A CA 1
ATOM 691 C C . ASP A 1 91 ? 30.395 21.723 6.294 1.00 82.38 91 ASP A C 1
ATOM 693 O O . ASP A 1 91 ? 30.804 21.778 7.452 1.00 82.38 91 ASP A O 1
ATOM 697 N N . GLY A 1 92 ? 30.901 20.844 5.418 1.00 69.56 92 GLY A N 1
ATOM 698 C CA . GLY A 1 92 ? 32.015 19.937 5.715 1.00 69.56 92 GLY A CA 1
ATOM 699 C C . GLY A 1 92 ? 31.659 18.711 6.564 1.00 69.56 92 GLY A C 1
ATOM 700 O O . GLY A 1 92 ? 32.563 18.022 7.036 1.00 69.56 92 GLY A O 1
ATOM 701 N N . GLY A 1 93 ? 30.370 18.416 6.770 1.00 67.31 93 GLY A N 1
ATOM 702 C CA . GLY A 1 93 ? 29.934 17.196 7.459 1.00 67.31 93 GLY A CA 1
ATOM 703 C C . GLY A 1 93 ? 30.326 15.919 6.700 1.00 67.31 93 GLY A C 1
ATOM 704 O O . GLY A 1 93 ? 30.422 15.918 5.481 1.00 67.31 93 GLY A O 1
ATOM 705 N N . LEU A 1 94 ? 30.544 14.792 7.381 1.00 61.59 94 LEU A N 1
ATOM 706 C CA . LEU A 1 94 ? 30.684 13.504 6.686 1.00 61.59 94 LEU A CA 1
ATOM 707 C C . LEU A 1 94 ? 29.295 12.888 6.458 1.00 61.59 94 LEU A C 1
ATOM 709 O O . LEU A 1 94 ? 28.531 12.720 7.409 1.00 61.59 94 LEU A O 1
ATOM 713 N N . PHE A 1 95 ? 28.977 12.499 5.220 1.00 61.69 95 PHE A N 1
ATOM 714 C CA . PHE A 1 95 ? 27.813 11.654 4.942 1.00 61.69 95 PHE A CA 1
ATOM 715 C C . PHE A 1 95 ? 28.092 10.224 5.437 1.00 61.69 95 PHE A C 1
ATOM 717 O O . PHE A 1 95 ? 29.010 9.570 4.945 1.00 61.69 95 PHE A O 1
ATOM 724 N N . SER A 1 96 ? 27.310 9.727 6.404 1.00 59.84 96 SER A N 1
ATOM 725 C CA . SER A 1 96 ? 27.376 8.323 6.834 1.00 59.84 96 SER A CA 1
ATOM 726 C C . SER A 1 96 ? 26.428 7.466 5.982 1.00 59.84 96 SER A C 1
ATOM 728 O O . SER A 1 96 ? 25.218 7.709 6.009 1.00 59.84 96 SER A O 1
ATOM 730 N N . PRO A 1 97 ? 26.930 6.455 5.248 1.00 54.47 97 PRO A N 1
ATOM 731 C CA . PRO A 1 97 ? 26.109 5.615 4.374 1.00 54.47 97 PRO A CA 1
ATOM 732 C C . PRO A 1 97 ? 25.155 4.676 5.130 1.00 54.47 97 PRO A C 1
ATOM 734 O O . PRO A 1 97 ? 24.242 4.126 4.522 1.00 54.47 97 PRO A O 1
ATOM 737 N N . GLU A 1 98 ? 25.326 4.500 6.443 1.00 58.59 98 GLU A N 1
ATOM 738 C CA . GLU A 1 98 ? 24.550 3.537 7.241 1.00 58.59 98 GLU A CA 1
ATOM 739 C C . GLU A 1 98 ? 23.238 4.108 7.815 1.00 58.59 98 GLU A C 1
ATOM 741 O O . GLU A 1 98 ? 22.505 3.419 8.526 1.00 58.59 98 GLU A O 1
ATOM 746 N N . GLY A 1 99 ? 22.905 5.365 7.502 1.00 52.91 99 GLY A N 1
ATOM 747 C CA . GLY A 1 99 ? 21.851 6.088 8.215 1.00 52.91 99 GLY A CA 1
ATOM 748 C C . GLY A 1 99 ? 22.215 6.291 9.697 1.00 52.91 99 GLY A C 1
ATOM 749 O O . GLY A 1 99 ? 23.289 5.886 10.149 1.00 52.91 99 GLY A O 1
ATOM 750 N N . PRO A 1 100 ? 21.373 6.962 10.498 1.00 48.00 100 PRO A N 1
ATOM 751 C CA . PRO A 1 100 ? 21.609 7.021 11.933 1.00 48.00 100 PRO A CA 1
ATOM 752 C C . PRO A 1 100 ? 21.551 5.598 12.501 1.00 48.00 100 PRO A C 1
ATOM 754 O O . PRO A 1 100 ? 20.532 4.917 12.366 1.00 48.00 100 PRO A O 1
ATOM 757 N N . ALA A 1 101 ? 22.631 5.162 13.156 1.00 50.91 101 ALA A N 1
ATOM 758 C CA . ALA A 1 101 ? 22.628 3.941 13.951 1.00 50.91 101 ALA A CA 1
ATOM 759 C C . ALA A 1 101 ? 21.394 3.961 14.864 1.00 50.91 101 ALA A C 1
ATOM 761 O O . ALA A 1 101 ? 21.183 4.918 15.618 1.00 50.91 101 ALA A O 1
ATOM 762 N N . ARG A 1 102 ? 20.545 2.931 14.758 1.00 49.50 102 ARG A N 1
ATOM 763 C CA . ARG A 1 102 ? 19.402 2.750 15.657 1.00 49.50 102 ARG A CA 1
ATOM 764 C C . ARG A 1 102 ? 19.953 2.754 17.083 1.00 49.50 102 ARG A C 1
ATOM 766 O O . ARG A 1 102 ? 20.670 1.832 17.457 1.00 49.50 102 ARG A O 1
ATOM 773 N N . ARG A 1 103 ? 19.646 3.799 17.858 1.00 43.16 103 ARG A N 1
ATOM 774 C CA . ARG A 1 103 ? 19.859 3.785 19.308 1.00 43.16 103 ARG A CA 1
ATOM 775 C C . ARG A 1 103 ? 18.931 2.712 19.872 1.00 43.16 103 ARG A C 1
ATOM 777 O O . ARG A 1 103 ? 17.719 2.913 19.885 1.00 43.16 103 ARG A O 1
ATOM 784 N N . THR A 1 104 ? 19.502 1.563 20.209 1.00 54.97 104 THR A N 1
ATOM 785 C CA . THR A 1 104 ? 18.908 0.587 21.129 1.00 54.97 104 THR A CA 1
ATOM 786 C C . THR A 1 104 ? 18.923 1.138 22.540 1.00 54.97 104 THR A C 1
ATOM 788 O O . THR A 1 104 ? 19.949 1.776 22.878 1.00 54.97 104 THR A O 1
#

Sequence (104 aa):
MVLLDRAPVGDGVTSACGAPVSIVRAMGAEASIQLIHDRLVLHTRAGETVWPLPEPFCTFDYRRFCELAFAHAGVEFIQAAVTHCLWTPPDGGLFSPEGPARRT

Foldseek 3Di:
DEDEDQDPQLDDDDDFDKDFCVVLVVLQQNVFFDDKDQWDWDQDPVGIDIDGDPGIMTTGRRRSSRVRSVVVVVHHYDNDDDPDDPDADPVRDDDDPVPPDPDD

Radius of gyration: 19.49 Å; chains: 1; bounding box: 49×30×47 Å

pLDDT: 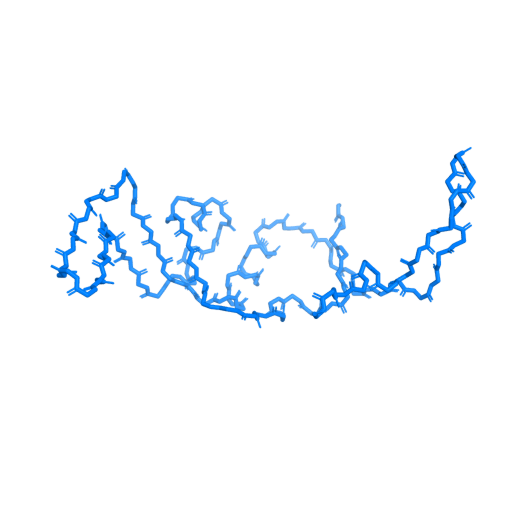mean 89.9, std 13.95, range [43.16, 98.5]

Secondary structure (DSSP, 8-state):
-EEEESSPTT----S--EEEHHHHHHTT-GGGEEEEEEEEEEEETTEEEEEEEEEEEEEE-HHHHHHHHHHHHT-EEEE-------PPPTT-PPPPTT-S----